Protein AF-A0A084JCE3-F1 (afdb_monomer_lite)

pLDDT: mean 88.83, std 13.0, range [46.03, 97.94]

Secondary structure (DSSP, 8-state):
--TT---EEES---HHHHHHHHHHT-EEEESSHHHHHHHHHTT--GGGEEE--SS--HHHHHHHTTTSEEEE-SHHHHHHHHHHHHHHS-TT-----EE---GGGSSSSSS------

Organism: NCBI:txid29354

InterPro domains:
  IPR029066 PLP-binding barrel [G3DSA:3.20.20.10] (7-86)
  IPR029066 PLP-binding barrel [SSF51419] (7-87)

Sequence (117 aa):
MLPGFQYLYKGEVNTEIMKYLIKKGWALEAEDCGSVHLASLAGMDRNDIYFQALYKEPAAIKAVIGTCRFVASSLKEIELINEAAAGNLAPGHLEVIGITVIAEAYDDGTMPGLIQS

Structure (mmCIF, N/CA/C/O backbone):
data_AF-A0A084JCE3-F1
#
_entry.id   AF-A0A084JCE3-F1
#
loop_
_atom_site.group_PDB
_atom_site.id
_atom_site.type_symbol
_atom_site.label_atom_id
_atom_site.label_alt_id
_atom_site.label_comp_id
_atom_site.label_asym_id
_atom_site.label_entity_id
_atom_site.label_seq_id
_atom_site.pdbx_PDB_ins_code
_atom_site.Cartn_x
_atom_site.Cartn_y
_atom_site.Cartn_z
_atom_site.occupancy
_atom_site.B_iso_or_equiv
_atom_site.auth_seq_id
_atom_site.auth_comp_id
_atom_site.auth_asym_id
_atom_site.auth_atom_id
_atom_site.pdbx_PDB_model_num
ATOM 1 N N . MET A 1 1 ? -8.465 -9.541 -20.634 1.00 68.38 1 MET A N 1
ATOM 2 C CA . MET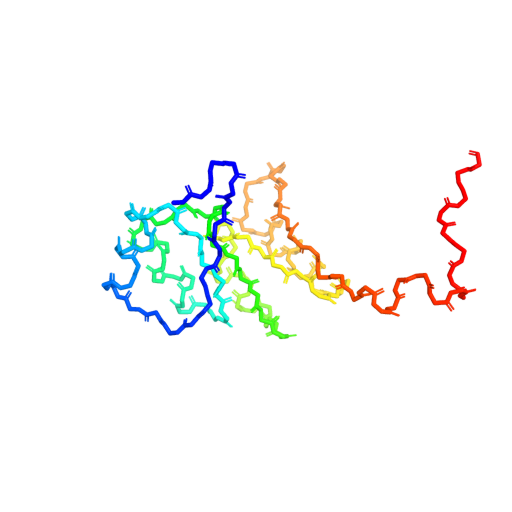 A 1 1 ? -7.771 -9.809 -19.359 1.00 68.38 1 MET A CA 1
ATOM 3 C C . MET A 1 1 ? -7.590 -11.301 -19.244 1.00 68.38 1 MET A C 1
ATOM 5 O O . MET A 1 1 ? -8.516 -12.021 -19.604 1.00 68.38 1 MET A O 1
ATOM 9 N N . LEU A 1 2 ? -6.411 -11.743 -18.819 1.00 75.00 2 LEU A N 1
ATOM 10 C CA . LEU A 1 2 ? -6.146 -13.154 -18.566 1.00 75.00 2 LEU A CA 1
ATOM 11 C C . LEU A 1 2 ? -6.867 -13.566 -17.269 1.00 75.00 2 LEU A C 1
ATOM 13 O O . LEU A 1 2 ? -6.672 -12.900 -16.250 1.00 75.00 2 LEU A O 1
ATOM 17 N N . PRO A 1 3 ? -7.724 -14.604 -17.281 1.00 77.06 3 PRO A N 1
ATOM 18 C CA . PRO A 1 3 ? -8.365 -15.090 -16.063 1.00 77.06 3 PRO A CA 1
ATOM 19 C C . PRO A 1 3 ? -7.325 -15.470 -15.003 1.00 77.06 3 PRO A C 1
ATOM 21 O O . PRO A 1 3 ? -6.340 -16.130 -15.320 1.00 77.06 3 PRO A O 1
ATOM 24 N N . GLY A 1 4 ? -7.548 -15.047 -13.757 1.00 82.44 4 GLY A N 1
ATOM 25 C CA . GLY A 1 4 ? -6.644 -15.322 -12.634 1.00 82.44 4 GLY A CA 1
ATOM 26 C C . GLY A 1 4 ? -5.471 -14.348 -12.475 1.00 82.44 4 GLY A C 1
ATOM 27 O O . GLY A 1 4 ? -4.702 -14.506 -11.534 1.00 82.44 4 GLY A O 1
ATOM 28 N N . PHE A 1 5 ? -5.340 -13.334 -13.338 1.00 85.88 5 PHE A N 1
ATOM 29 C CA . PHE A 1 5 ? -4.310 -12.300 -13.211 1.00 85.88 5 PHE A CA 1
ATOM 30 C C . PHE A 1 5 ? -4.904 -10.985 -12.702 1.00 85.88 5 PHE A C 1
ATOM 32 O O . PHE A 1 5 ? -5.902 -10.500 -13.239 1.00 85.88 5 PHE A O 1
ATOM 39 N N . GLN A 1 6 ? -4.244 -10.385 -11.712 1.00 87.75 6 GLN A N 1
ATOM 40 C CA . GLN A 1 6 ? -4.453 -8.992 -11.325 1.00 87.75 6 GLN A CA 1
ATOM 41 C C . GLN A 1 6 ? -3.424 -8.127 -12.058 1.00 87.75 6 GLN A C 1
ATOM 43 O O . GLN A 1 6 ? -2.243 -8.466 -12.110 1.00 87.75 6 GLN A O 1
ATOM 48 N N . TYR A 1 7 ? -3.879 -7.023 -12.644 1.00 94.25 7 TYR A N 1
ATOM 49 C CA . TYR A 1 7 ? -3.006 -6.056 -13.305 1.00 94.25 7 TYR A CA 1
ATOM 50 C C . TYR A 1 7 ? -2.763 -4.882 -12.366 1.00 94.25 7 TYR A C 1
ATOM 52 O O . TYR A 1 7 ? -3.716 -4.358 -11.794 1.00 94.25 7 TYR A O 1
ATOM 60 N N . LEU A 1 8 ? -1.504 -4.471 -12.245 1.00 95.12 8 LEU A N 1
ATOM 61 C CA . LEU A 1 8 ? -1.079 -3.325 -11.453 1.00 95.12 8 LEU A CA 1
ATOM 62 C C . LEU A 1 8 ? -0.673 -2.192 -12.403 1.00 95.12 8 LEU A C 1
ATOM 64 O O . LEU A 1 8 ? 0.198 -2.378 -13.253 1.00 95.12 8 LEU A O 1
ATOM 68 N N . TYR A 1 9 ? -1.342 -1.045 -12.308 1.00 97.00 9 TYR A N 1
ATOM 69 C CA . TYR A 1 9 ? -1.040 0.139 -13.107 1.00 97.00 9 TYR A CA 1
ATOM 70 C C . TYR A 1 9 ? -0.051 1.043 -12.377 1.00 97.00 9 TYR A C 1
ATOM 72 O O . TYR A 1 9 ? -0.286 1.400 -11.226 1.00 97.00 9 TYR A O 1
ATOM 80 N N . LYS A 1 10 ? 0.996 1.473 -13.083 1.00 95.69 10 LYS A N 1
ATOM 81 C CA . LYS A 1 10 ? 1.971 2.464 -12.625 1.00 95.69 10 LYS A CA 1
ATOM 82 C C . LYS A 1 10 ? 2.002 3.627 -13.611 1.00 95.69 10 LYS A C 1
ATOM 84 O O . LYS A 1 10 ? 2.222 3.417 -14.804 1.00 95.69 10 LYS A O 1
ATOM 89 N N . GLY A 1 11 ? 1.788 4.841 -13.121 1.00 92.88 11 GLY A N 1
ATOM 90 C CA . GLY A 1 11 ? 1.806 6.054 -13.933 1.00 92.88 11 GLY A CA 1
ATOM 91 C C . GLY A 1 11 ? 1.044 7.194 -13.272 1.00 92.88 11 GLY A C 1
ATOM 92 O O . GLY A 1 11 ? 0.518 7.042 -12.172 1.00 92.88 11 GLY A O 1
ATOM 93 N N . GLU A 1 12 ? 0.955 8.328 -13.964 1.00 92.56 12 GLU A N 1
ATOM 94 C CA . GLU A 1 12 ? 0.170 9.468 -13.491 1.00 92.56 12 GLU A CA 1
ATOM 95 C C . GLU A 1 12 ? -1.304 9.091 -13.316 1.00 92.56 12 GLU A C 1
ATOM 97 O O . GLU A 1 12 ? -1.864 8.290 -14.078 1.00 92.56 12 GLU A O 1
ATOM 102 N N . VAL A 1 13 ? -1.934 9.690 -12.304 1.00 94.06 13 VAL A N 1
ATOM 103 C CA . VAL A 1 13 ? -3.315 9.405 -11.929 1.00 94.06 13 VAL A CA 1
ATOM 104 C C . VAL A 1 13 ? -4.157 10.670 -11.865 1.00 94.06 13 VAL A C 1
ATOM 106 O O . VAL A 1 13 ? -3.746 11.715 -11.371 1.00 94.06 13 VAL A O 1
ATOM 109 N N . ASN A 1 14 ? -5.386 10.552 -12.351 1.00 96.00 14 ASN A N 1
ATOM 110 C CA . ASN A 1 14 ? -6.441 11.544 -12.204 1.00 96.00 14 ASN A CA 1
ATOM 111 C C . ASN A 1 14 ? -7.786 10.815 -12.036 1.00 96.00 14 ASN A C 1
ATOM 113 O O . ASN A 1 14 ? -7.858 9.582 -12.083 1.00 96.00 14 ASN A O 1
ATOM 117 N N . THR A 1 15 ? -8.871 11.561 -11.841 1.00 95.12 15 THR A N 1
ATOM 118 C CA . THR A 1 15 ? -10.203 10.981 -11.616 1.00 95.12 15 THR A CA 1
ATOM 119 C C . THR A 1 15 ? -10.684 10.085 -12.766 1.00 95.12 15 THR A C 1
ATOM 121 O O . THR A 1 15 ? -11.385 9.104 -12.521 1.00 95.12 15 THR A O 1
ATOM 124 N N . GLU A 1 16 ? -10.337 10.393 -14.017 1.00 96.44 16 GLU A N 1
ATOM 125 C CA . GLU A 1 16 ? -10.749 9.595 -15.179 1.00 96.44 16 GLU A CA 1
ATOM 126 C C . GLU A 1 16 ? -9.987 8.272 -15.246 1.00 96.44 16 GLU A C 1
ATOM 128 O O . GLU A 1 16 ? -10.598 7.218 -15.444 1.00 96.44 16 GLU A O 1
ATOM 133 N N . ILE A 1 17 ? -8.677 8.316 -14.991 1.00 97.06 17 ILE A N 1
ATOM 134 C CA . ILE A 1 17 ? -7.826 7.128 -14.895 1.00 97.06 17 ILE A CA 1
ATOM 135 C C . ILE A 1 17 ? -8.324 6.226 -13.763 1.00 97.06 17 ILE A C 1
ATOM 137 O O . ILE A 1 17 ? -8.543 5.042 -13.996 1.00 97.06 17 ILE A O 1
ATOM 141 N N . MET A 1 18 ? -8.619 6.769 -12.576 1.00 97.12 18 MET A N 1
ATOM 142 C CA . MET A 1 18 ? -9.152 5.975 -11.459 1.00 97.12 18 MET A CA 1
ATOM 143 C C . MET A 1 18 ? -10.453 5.256 -11.814 1.00 97.12 18 MET A C 1
ATOM 145 O O . MET A 1 18 ? -10.577 4.048 -11.609 1.00 97.12 18 MET A O 1
ATOM 149 N N . LYS A 1 19 ? -11.410 5.970 -12.419 1.00 96.50 19 LYS A N 1
ATOM 150 C CA . LYS A 1 19 ? -12.666 5.368 -12.893 1.00 96.50 19 LYS A CA 1
ATOM 151 C C . LYS A 1 19 ? -12.410 4.246 -13.897 1.00 96.50 19 LYS A C 1
ATOM 153 O O . LYS A 1 19 ? -13.102 3.228 -13.871 1.00 96.50 19 LYS A O 1
ATOM 158 N N . TYR A 1 20 ? -11.432 4.426 -14.784 1.00 96.56 20 TYR A N 1
ATOM 159 C CA . TYR A 1 20 ? -11.050 3.405 -15.750 1.00 96.56 20 TYR A CA 1
ATOM 160 C C . TYR A 1 20 ? -10.446 2.168 -15.072 1.00 96.56 20 TYR A C 1
ATOM 162 O O . TYR A 1 20 ? -10.893 1.059 -15.367 1.00 96.56 20 TYR A O 1
ATOM 170 N N . LEU A 1 21 ? -9.495 2.342 -14.148 1.00 97.06 21 LEU A N 1
ATOM 171 C CA . LEU A 1 21 ? -8.858 1.240 -13.417 1.00 97.06 21 LEU A CA 1
ATOM 172 C C . LEU A 1 21 ? -9.887 0.423 -12.629 1.00 97.06 21 LEU A C 1
ATOM 174 O O . LEU A 1 21 ? -9.955 -0.793 -12.802 1.00 97.06 21 LEU A O 1
ATOM 178 N N . ILE A 1 22 ? -10.772 1.089 -11.880 1.00 96.06 22 ILE A N 1
ATOM 179 C CA . ILE A 1 22 ? -11.853 0.438 -11.121 1.00 96.06 22 ILE A CA 1
ATOM 180 C C . ILE A 1 22 ? -12.780 -0.343 -12.059 1.00 96.06 22 ILE A C 1
ATOM 182 O O . ILE A 1 22 ? -13.063 -1.516 -11.827 1.00 96.06 22 ILE A O 1
ATOM 186 N N . LYS A 1 23 ? -13.206 0.262 -13.179 1.00 95.50 23 LYS A N 1
ATOM 187 C CA . LYS A 1 23 ? -14.047 -0.417 -14.182 1.00 95.50 23 LYS A CA 1
ATOM 188 C C . LYS A 1 23 ? -13.367 -1.655 -14.776 1.00 95.50 23 LYS A C 1
ATOM 190 O O . LYS A 1 23 ? -14.052 -2.585 -15.202 1.00 95.50 23 LYS A O 1
ATOM 195 N N . LYS A 1 24 ? -12.037 -1.650 -14.872 1.00 93.94 24 LYS A N 1
ATOM 196 C CA . LYS A 1 24 ? -11.246 -2.774 -15.380 1.00 93.94 24 LYS A CA 1
ATOM 197 C C . LYS A 1 24 ? -10.863 -3.784 -14.299 1.00 93.94 24 LYS A C 1
ATOM 199 O O . LYS A 1 24 ? -10.405 -4.856 -14.674 1.00 93.94 24 LYS A O 1
ATOM 204 N N . GLY A 1 25 ? -11.066 -3.483 -13.017 1.00 93.81 25 GLY A N 1
ATOM 205 C CA . GLY A 1 25 ? -10.565 -4.306 -11.914 1.00 93.81 25 GLY A CA 1
ATOM 206 C C . GLY A 1 25 ? -9.036 -4.340 -11.869 1.00 93.81 25 GLY A C 1
ATOM 207 O O . GLY A 1 25 ? -8.449 -5.393 -11.638 1.00 93.81 25 GLY A O 1
ATOM 208 N N . TRP A 1 26 ? -8.389 -3.223 -12.206 1.00 96.38 26 TRP A N 1
ATOM 209 C CA . TRP A 1 26 ? -6.936 -3.074 -12.129 1.00 96.38 26 TRP A CA 1
ATOM 210 C C . TRP A 1 26 ? -6.561 -2.380 -10.823 1.00 96.38 26 TRP A C 1
ATOM 212 O O . TRP A 1 26 ? -7.218 -1.420 -10.421 1.00 96.38 26 TRP A O 1
ATOM 222 N N . ALA A 1 27 ? -5.489 -2.860 -10.205 1.00 96.94 27 ALA A N 1
ATOM 223 C CA . ALA A 1 27 ? -4.872 -2.257 -9.038 1.00 96.94 27 ALA A CA 1
ATOM 224 C C . ALA A 1 27 ? -3.991 -1.062 -9.435 1.00 96.94 27 ALA A C 1
ATOM 226 O O . ALA A 1 27 ? -3.603 -0.908 -10.598 1.00 96.94 27 ALA A O 1
ATOM 227 N N . LEU A 1 28 ? -3.646 -0.234 -8.455 1.00 97.94 28 LEU A N 1
ATOM 228 C CA . LEU A 1 28 ? -2.768 0.923 -8.589 1.00 97.94 28 LEU A CA 1
ATOM 229 C C . LEU A 1 28 ? -1.467 0.713 -7.808 1.00 97.94 28 LEU A C 1
ATOM 231 O O . LEU A 1 28 ? -1.508 0.423 -6.617 1.00 97.94 28 LEU A O 1
ATOM 235 N N . GLU A 1 29 ? -0.327 0.944 -8.453 1.00 97.44 29 GLU A N 1
ATOM 236 C CA . GLU A 1 29 ? 0.948 1.231 -7.794 1.00 97.44 29 GLU A CA 1
ATOM 237 C C . GLU A 1 29 ? 1.033 2.745 -7.570 1.00 97.44 29 GLU A C 1
ATOM 239 O O . GLU A 1 29 ? 1.231 3.521 -8.505 1.00 97.44 29 GLU A O 1
ATOM 244 N N . ALA A 1 30 ? 0.812 3.174 -6.331 1.00 96.62 30 ALA A N 1
ATOM 245 C CA . ALA A 1 30 ? 0.876 4.569 -5.925 1.00 96.62 30 ALA A CA 1
ATOM 246 C C . ALA A 1 30 ? 2.280 4.903 -5.411 1.00 96.62 30 ALA A C 1
ATOM 248 O O . ALA A 1 30 ? 2.821 4.181 -4.575 1.00 96.62 30 ALA A O 1
ATOM 249 N N . GLU A 1 31 ? 2.839 6.027 -5.859 1.00 93.12 31 GLU A N 1
ATOM 250 C CA . GLU A 1 31 ? 4.171 6.496 -5.441 1.00 93.12 31 GLU A CA 1
ATOM 251 C C . GLU A 1 31 ? 4.108 7.607 -4.379 1.00 93.12 31 GLU A C 1
ATOM 253 O O . GLU A 1 31 ? 5.122 7.959 -3.780 1.00 93.12 31 GLU A O 1
ATOM 258 N N . ASP A 1 32 ? 2.914 8.135 -4.094 1.00 94.75 32 ASP A N 1
ATOM 259 C CA . ASP A 1 32 ? 2.695 9.184 -3.102 1.00 94.75 32 ASP A CA 1
ATOM 260 C C . ASP A 1 32 ? 1.327 9.078 -2.406 1.00 94.75 32 ASP A C 1
ATOM 262 O O . ASP A 1 32 ? 0.410 8.369 -2.837 1.00 94.75 32 ASP A O 1
ATOM 266 N N . CYS A 1 33 ? 1.172 9.828 -1.310 1.00 96.25 33 CYS A N 1
ATOM 267 C CA . CYS A 1 33 ? -0.090 9.889 -0.580 1.00 96.25 33 CYS A CA 1
ATOM 268 C C . CYS A 1 33 ? -1.229 10.456 -1.432 1.00 96.25 33 CYS A C 1
ATOM 270 O O . CYS A 1 33 ? -2.366 10.033 -1.250 1.00 96.25 33 CYS A O 1
ATOM 272 N N . GLY A 1 34 ? -0.965 11.407 -2.332 1.00 96.38 34 GLY A N 1
ATOM 273 C CA . GLY A 1 34 ? -2.006 12.035 -3.150 1.00 96.38 34 GLY A CA 1
ATOM 274 C C . GLY A 1 34 ? -2.726 11.016 -4.030 1.00 96.38 34 GLY A C 1
ATOM 275 O O . GLY A 1 34 ? -3.955 10.984 -4.072 1.00 96.38 34 GLY A O 1
ATOM 276 N N . SER A 1 35 ? -1.961 10.118 -4.637 1.00 97.00 35 SER A N 1
ATOM 277 C CA . SER A 1 35 ? -2.425 9.010 -5.464 1.00 97.00 35 SER A CA 1
ATOM 278 C C . SER A 1 35 ? -3.225 7.995 -4.649 1.00 97.00 35 SER A C 1
ATOM 280 O O . SER A 1 35 ? -4.302 7.581 -5.078 1.00 97.00 35 SER A O 1
ATOM 282 N N . VAL A 1 36 ? -2.760 7.656 -3.438 1.00 97.81 36 VAL A N 1
ATOM 283 C CA . VAL A 1 36 ? -3.501 6.783 -2.509 1.00 97.81 36 VAL A CA 1
ATOM 284 C C . VAL A 1 36 ? -4.847 7.400 -2.121 1.00 97.81 36 VAL A C 1
ATOM 286 O O . VAL A 1 36 ? -5.884 6.741 -2.209 1.00 97.81 36 VAL A O 1
ATOM 289 N N . HIS A 1 37 ? -4.856 8.677 -1.734 1.00 97.50 37 HIS A N 1
ATOM 290 C CA . HIS A 1 37 ? -6.082 9.380 -1.356 1.00 97.50 37 HIS A CA 1
ATOM 291 C C . HIS A 1 37 ? -7.046 9.486 -2.536 1.00 97.50 37 HIS A C 1
ATOM 293 O O . HIS A 1 37 ? -8.240 9.243 -2.372 1.00 97.50 37 HIS A O 1
ATOM 299 N N . LEU A 1 38 ? -6.544 9.810 -3.730 1.00 97.56 38 LEU A N 1
ATOM 300 C CA . LEU A 1 38 ? -7.360 9.900 -4.936 1.00 97.56 38 LEU A CA 1
ATOM 301 C C . LEU A 1 38 ? -8.023 8.555 -5.268 1.00 97.56 38 LEU A C 1
ATOM 303 O O . LEU A 1 38 ? -9.214 8.531 -5.580 1.00 97.56 38 LEU A O 1
ATOM 307 N N . ALA A 1 39 ? -7.282 7.449 -5.172 1.00 97.62 39 ALA A N 1
ATOM 308 C CA . ALA A 1 39 ? -7.809 6.107 -5.400 1.00 97.62 39 ALA A CA 1
ATOM 309 C C . ALA A 1 39 ? -8.861 5.712 -4.351 1.00 97.62 39 ALA A C 1
ATOM 311 O O . ALA A 1 39 ? -9.948 5.252 -4.709 1.00 97.62 39 ALA A O 1
ATOM 312 N N . SER A 1 40 ? -8.581 5.967 -3.069 1.00 97.06 40 SER A N 1
ATOM 313 C CA . SER A 1 40 ? -9.518 5.697 -1.974 1.00 97.06 40 SER A CA 1
ATOM 314 C C . SER A 1 40 ? -10.813 6.510 -2.119 1.00 97.06 40 SER A C 1
ATOM 316 O O . SER A 1 40 ? -11.904 5.946 -2.042 1.00 97.06 40 SER A O 1
ATOM 318 N N . LEU A 1 41 ? -10.721 7.809 -2.432 1.00 96.81 41 LEU A N 1
ATOM 319 C CA . LEU A 1 41 ? -11.885 8.671 -2.680 1.00 96.81 41 LEU A CA 1
ATOM 320 C C . LEU A 1 41 ? -12.681 8.259 -3.924 1.00 96.81 41 LEU A C 1
ATOM 322 O O . LEU A 1 41 ? -13.896 8.453 -3.969 1.00 96.81 41 LEU A O 1
ATOM 326 N N . ALA A 1 42 ? -12.019 7.687 -4.931 1.00 96.62 42 ALA A N 1
ATOM 327 C CA . ALA A 1 42 ? -12.681 7.125 -6.104 1.00 96.62 42 ALA A CA 1
ATOM 328 C C . ALA A 1 42 ? -13.399 5.791 -5.815 1.00 96.62 42 ALA A C 1
ATOM 330 O O . ALA A 1 42 ? -14.121 5.301 -6.684 1.00 96.62 42 ALA A O 1
ATOM 331 N N . GLY A 1 43 ? -13.233 5.224 -4.614 1.00 96.56 43 GLY A N 1
ATOM 332 C CA . GLY A 1 43 ? -13.857 3.972 -4.190 1.00 96.56 43 GLY A CA 1
ATOM 333 C C . GLY A 1 43 ? -13.092 2.717 -4.610 1.00 96.56 43 GLY A C 1
ATOM 334 O O . GLY A 1 43 ? -13.691 1.645 -4.664 1.00 96.56 43 GLY A O 1
ATOM 335 N N . MET A 1 44 ? -11.799 2.832 -4.932 1.00 97.44 44 MET A N 1
ATO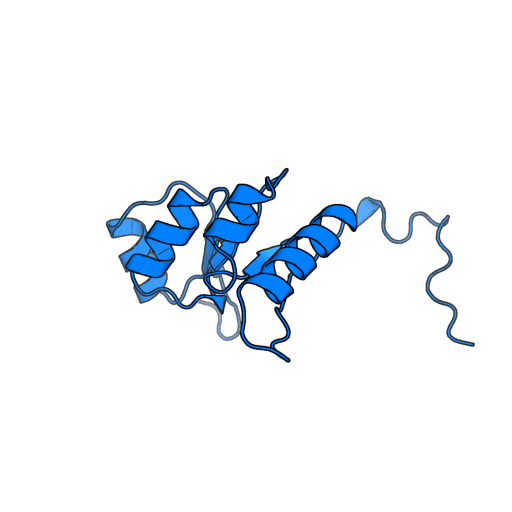M 336 C CA . MET A 1 44 ? -10.942 1.660 -5.126 1.00 97.44 44 MET A CA 1
ATOM 337 C C . MET A 1 44 ? -10.764 0.926 -3.789 1.00 97.44 44 MET A C 1
ATOM 339 O O . MET A 1 44 ? -10.593 1.564 -2.748 1.00 97.44 44 MET A O 1
ATOM 343 N N . ASP A 1 45 ? -10.814 -0.408 -3.808 1.00 95.81 45 ASP A N 1
ATOM 344 C CA . ASP A 1 45 ? -10.588 -1.211 -2.606 1.00 95.81 45 ASP A CA 1
ATOM 345 C C . ASP A 1 45 ? -9.155 -0.995 -2.100 1.00 95.81 45 ASP A C 1
ATOM 347 O O . ASP A 1 45 ? -8.204 -0.987 -2.883 1.00 95.81 45 ASP A O 1
ATOM 351 N N . ARG A 1 46 ? -8.976 -0.851 -0.782 1.00 95.44 46 ARG A N 1
ATOM 352 C CA . ARG A 1 46 ? -7.647 -0.673 -0.166 1.00 95.44 46 ARG A CA 1
ATOM 353 C C . ARG A 1 46 ? -6.657 -1.782 -0.535 1.00 95.44 46 ARG A C 1
ATOM 355 O O . ARG A 1 46 ? -5.451 -1.558 -0.505 1.00 95.44 46 ARG A O 1
ATOM 362 N N . ASN A 1 47 ? -7.148 -2.980 -0.854 1.00 94.50 47 ASN A N 1
ATOM 363 C CA . ASN A 1 47 ? -6.335 -4.121 -1.262 1.00 94.50 47 ASN A CA 1
ATOM 364 C C . ASN A 1 47 ? -5.834 -4.031 -2.707 1.00 94.50 47 ASN A C 1
ATOM 366 O O . ASN A 1 47 ? -4.906 -4.760 -3.057 1.00 94.50 47 ASN A O 1
ATOM 370 N N . ASP A 1 48 ? -6.420 -3.140 -3.503 1.00 96.19 48 ASP A N 1
ATOM 371 C CA . ASP A 1 48 ? -6.040 -2.844 -4.882 1.00 96.19 48 ASP A CA 1
ATOM 372 C C . ASP A 1 48 ? -5.173 -1.574 -4.980 1.00 96.19 48 ASP A C 1
ATOM 374 O O . ASP A 1 48 ? -4.831 -1.144 -6.078 1.00 96.19 48 ASP A O 1
ATOM 378 N N . ILE A 1 49 ? -4.784 -0.971 -3.851 1.00 97.56 49 ILE A N 1
ATOM 379 C CA . ILE A 1 49 ? -3.897 0.198 -3.797 1.00 97.56 49 ILE A CA 1
ATOM 380 C C . ILE A 1 49 ? -2.582 -0.222 -3.144 1.00 97.56 49 ILE A C 1
ATOM 382 O O . ILE A 1 49 ? -2.543 -0.505 -1.949 1.00 97.56 49 ILE A O 1
ATOM 386 N N . TYR A 1 50 ? -1.497 -0.231 -3.908 1.00 97.31 50 TYR A N 1
ATOM 387 C CA . TYR A 1 50 ? -0.157 -0.595 -3.459 1.00 97.31 50 TYR A CA 1
ATOM 388 C C . TYR A 1 50 ? 0.684 0.669 -3.322 1.00 97.31 50 TYR A C 1
ATOM 390 O O . TYR A 1 50 ? 1.089 1.254 -4.321 1.00 97.31 50 TYR A O 1
ATOM 398 N N . PHE A 1 51 ? 0.951 1.109 -2.093 1.00 96.94 51 PHE A N 1
ATOM 399 C CA . PHE A 1 51 ? 1.832 2.245 -1.854 1.00 96.94 51 PHE A CA 1
ATOM 400 C C . PHE A 1 51 ? 3.289 1.780 -1.887 1.00 96.94 51 PHE A C 1
ATOM 402 O O . PHE A 1 51 ? 3.805 1.200 -0.925 1.00 96.94 51 PHE A O 1
ATOM 409 N N . GLN A 1 52 ? 3.949 2.055 -3.008 1.00 92.38 52 GLN A N 1
ATOM 410 C CA . GLN A 1 52 ? 5.332 1.707 -3.286 1.00 92.38 52 GLN A CA 1
ATOM 411 C C . GLN A 1 52 ? 6.114 2.979 -3.619 1.00 92.38 52 GLN A C 1
ATOM 413 O O . GLN A 1 52 ? 6.109 3.474 -4.738 1.00 92.38 52 GLN A O 1
ATOM 418 N N . ALA A 1 53 ? 6.818 3.498 -2.619 1.00 87.56 53 ALA A N 1
ATOM 419 C CA . ALA A 1 53 ? 7.757 4.604 -2.766 1.00 87.56 53 ALA A CA 1
ATOM 420 C C . ALA A 1 53 ? 9.126 4.190 -2.225 1.00 87.56 53 ALA A C 1
ATOM 422 O O . ALA A 1 53 ? 9.188 3.423 -1.259 1.00 87.56 53 ALA A O 1
ATOM 423 N N . LEU A 1 54 ? 10.194 4.723 -2.830 1.00 78.50 54 LEU A N 1
ATOM 424 C CA . LEU A 1 54 ? 11.594 4.482 -2.445 1.00 78.50 54 LEU A CA 1
ATOM 425 C C . LEU A 1 54 ? 11.869 4.812 -0.975 1.00 78.50 54 LEU A C 1
ATOM 427 O O . LEU A 1 54 ? 12.672 4.150 -0.325 1.00 78.50 54 LEU A O 1
ATOM 431 N N . TYR A 1 55 ? 11.207 5.847 -0.465 1.00 82.38 55 TYR A N 1
ATOM 432 C CA . TYR A 1 55 ? 11.296 6.259 0.922 1.00 82.38 55 TYR A CA 1
ATOM 433 C C . TYR A 1 55 ? 9.947 6.824 1.360 1.00 82.38 55 TYR A C 1
ATOM 435 O O . TYR A 1 55 ? 9.408 7.735 0.727 1.00 82.38 55 TYR A O 1
ATOM 443 N N . LYS A 1 56 ? 9.385 6.254 2.427 1.00 90.62 56 LYS A N 1
ATOM 444 C CA . LYS A 1 56 ? 8.105 6.671 2.998 1.00 90.62 56 LYS A CA 1
ATOM 445 C C . LYS A 1 56 ? 8.367 7.340 4.335 1.00 90.62 56 LYS A C 1
ATOM 447 O O . LYS A 1 56 ? 8.776 6.694 5.296 1.00 90.62 56 LYS A O 1
ATOM 452 N N . GLU A 1 57 ? 8.116 8.642 4.391 1.00 92.31 57 GLU A N 1
ATOM 453 C CA . GLU A 1 57 ? 8.200 9.388 5.643 1.00 92.31 57 GLU A CA 1
ATOM 454 C C . GLU A 1 57 ? 7.177 8.850 6.660 1.00 92.31 57 GLU A C 1
ATOM 456 O O . GLU A 1 57 ? 6.052 8.513 6.271 1.00 92.31 57 GLU A O 1
ATOM 461 N N . PRO A 1 58 ? 7.479 8.850 7.971 1.00 94.56 58 PRO A N 1
ATOM 462 C CA . PRO A 1 58 ? 6.531 8.409 8.999 1.00 94.56 58 PRO A CA 1
ATOM 463 C C . PRO A 1 58 ? 5.168 9.116 8.914 1.00 94.56 58 PRO A C 1
ATOM 465 O O . PRO A 1 58 ? 4.118 8.502 9.105 1.00 94.56 58 PRO A O 1
ATOM 468 N N . ALA A 1 59 ? 5.170 10.409 8.570 1.00 94.25 59 ALA A N 1
ATOM 469 C CA . ALA A 1 59 ? 3.949 11.185 8.373 1.00 94.25 59 ALA A CA 1
ATOM 470 C C . ALA A 1 59 ? 3.123 10.694 7.171 1.00 94.25 59 ALA A C 1
ATOM 472 O O . ALA A 1 59 ? 1.896 10.661 7.251 1.00 94.25 59 ALA A O 1
ATOM 473 N N . ALA A 1 60 ? 3.783 10.278 6.085 1.00 95.12 60 ALA A N 1
ATOM 474 C CA . ALA A 1 60 ? 3.126 9.721 4.908 1.00 95.12 60 ALA A CA 1
ATOM 475 C C . ALA A 1 60 ? 2.472 8.374 5.234 1.00 95.12 60 ALA A C 1
ATOM 477 O O . ALA A 1 60 ? 1.300 8.182 4.926 1.00 95.12 60 ALA A O 1
ATOM 478 N N . ILE A 1 61 ? 3.187 7.490 5.940 1.00 95.75 61 ILE A N 1
ATOM 479 C CA . ILE A 1 61 ? 2.659 6.195 6.400 1.00 95.75 61 ILE A CA 1
ATOM 480 C C . ILE A 1 61 ? 1.415 6.405 7.265 1.00 95.75 61 ILE A C 1
ATOM 482 O O . ILE A 1 61 ? 0.365 5.824 6.999 1.00 95.75 61 ILE A O 1
ATOM 486 N N . LYS A 1 62 ? 1.498 7.290 8.265 1.00 95.25 62 LYS A N 1
ATOM 487 C CA . LYS A 1 62 ? 0.365 7.586 9.148 1.00 95.25 62 LYS A CA 1
ATOM 488 C C . LYS A 1 62 ? -0.834 8.170 8.395 1.00 95.25 62 LYS A C 1
ATOM 490 O O . LYS A 1 62 ? -1.966 7.879 8.763 1.00 95.25 62 LYS A O 1
ATOM 495 N N . ALA A 1 63 ? -0.605 8.976 7.360 1.00 95.50 63 ALA A N 1
ATOM 496 C CA . ALA A 1 63 ? -1.679 9.607 6.598 1.00 95.50 63 ALA A CA 1
ATOM 497 C C . ALA A 1 63 ? -2.534 8.609 5.798 1.00 95.50 63 ALA A C 1
ATOM 499 O O . ALA A 1 63 ? -3.689 8.910 5.514 1.00 95.50 63 ALA A O 1
ATOM 500 N N . VAL A 1 64 ? -1.987 7.445 5.432 1.00 96.44 64 VAL A N 1
ATOM 501 C CA . VAL A 1 64 ? -2.667 6.460 4.566 1.00 96.44 64 VAL A CA 1
ATOM 502 C C . VAL A 1 64 ? -2.781 5.062 5.186 1.00 96.44 64 VAL A C 1
ATOM 504 O O . VAL A 1 64 ? -3.142 4.093 4.518 1.00 96.44 64 VAL A O 1
ATOM 507 N N .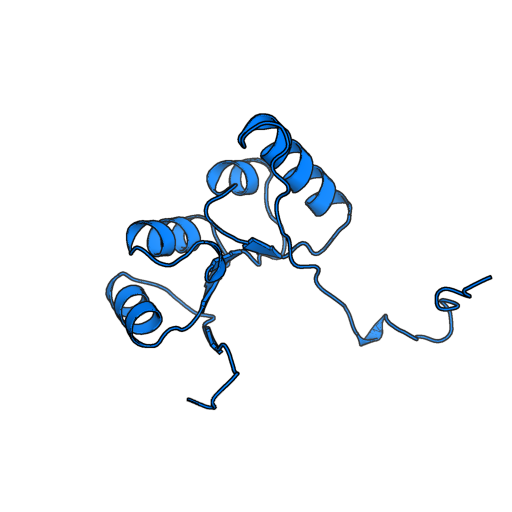 ILE A 1 65 ? -2.489 4.928 6.481 1.00 95.81 65 ILE A N 1
ATOM 508 C CA . ILE A 1 65 ? -2.619 3.652 7.186 1.00 95.81 65 ILE A CA 1
ATOM 509 C C . ILE A 1 65 ? -4.070 3.151 7.134 1.00 95.81 65 ILE A C 1
ATOM 511 O O . ILE A 1 65 ? -5.014 3.893 7.401 1.00 95.81 65 ILE A O 1
ATOM 515 N N . GLY A 1 66 ? -4.258 1.887 6.748 1.00 94.31 66 GLY A N 1
ATOM 516 C CA . GLY A 1 66 ? -5.581 1.282 6.582 1.00 94.31 66 GLY A CA 1
ATOM 517 C C . GLY A 1 66 ? -6.327 1.658 5.294 1.00 94.31 66 GLY A C 1
ATOM 518 O O . GLY A 1 66 ? -7.404 1.107 5.066 1.00 94.31 66 GLY A O 1
ATOM 519 N N . THR A 1 67 ? -5.783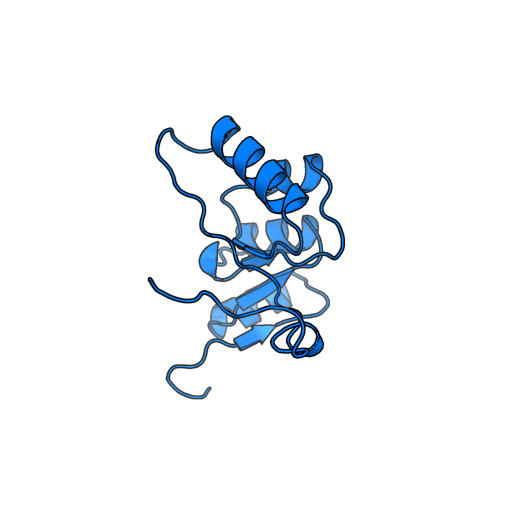 2.533 4.437 1.00 96.38 67 THR A N 1
ATOM 520 C CA . THR A 1 67 ? -6.405 2.910 3.149 1.00 96.38 67 THR A CA 1
ATOM 521 C C . THR A 1 67 ? -5.718 2.292 1.930 1.00 96.38 67 THR A C 1
ATOM 523 O O . THR A 1 67 ? -6.285 2.307 0.841 1.00 96.38 67 THR A O 1
ATOM 526 N N . CYS A 1 68 ? -4.543 1.688 2.110 1.00 96.94 68 CYS A N 1
ATOM 527 C CA . CYS A 1 68 ? -3.792 0.980 1.074 1.00 96.94 68 CYS A CA 1
ATOM 528 C C . CYS A 1 68 ? -3.028 -0.220 1.653 1.00 96.94 68 CYS A C 1
ATOM 530 O O . CYS A 1 68 ? -2.971 -0.404 2.869 1.00 96.94 68 CYS A O 1
ATOM 532 N N . ARG A 1 69 ? -2.385 -1.005 0.786 1.00 96.19 69 ARG A N 1
ATOM 533 C CA . ARG A 1 69 ? -1.317 -1.948 1.137 1.00 96.19 69 ARG A CA 1
ATOM 534 C C . ARG A 1 69 ? 0.035 -1.274 0.976 1.00 96.19 69 ARG A C 1
ATOM 536 O O . ARG A 1 69 ? 0.364 -0.780 -0.099 1.00 96.19 69 ARG A O 1
ATOM 543 N N . PHE A 1 70 ? 0.847 -1.290 2.022 1.00 97.06 70 PHE A N 1
ATOM 544 C CA . PHE A 1 70 ? 2.231 -0.839 1.917 1.00 97.06 70 PHE A CA 1
ATOM 545 C C . PHE A 1 70 ? 3.097 -1.912 1.267 1.00 97.06 70 PHE A C 1
ATOM 547 O O . PHE A 1 70 ? 2.958 -3.091 1.587 1.00 97.06 70 PHE A O 1
ATOM 554 N N . VAL A 1 71 ? 4.026 -1.497 0.409 1.00 96.00 71 VAL A N 1
ATOM 555 C CA . VAL A 1 71 ? 5.149 -2.330 -0.033 1.00 96.00 71 VAL A CA 1
ATOM 556 C C . VAL A 1 71 ? 6.412 -1.791 0.632 1.00 96.00 71 VAL A C 1
ATOM 558 O O . VAL A 1 71 ? 6.878 -0.700 0.288 1.00 96.00 71 VAL A O 1
ATOM 561 N N . ALA A 1 72 ? 6.916 -2.523 1.624 1.00 94.44 72 ALA A N 1
ATOM 562 C CA . ALA A 1 72 ? 8.082 -2.140 2.409 1.00 94.44 72 ALA A CA 1
ATOM 563 C C . ALA A 1 72 ? 9.374 -2.653 1.764 1.00 94.44 72 ALA A C 1
ATOM 565 O O . ALA A 1 72 ? 9.450 -3.806 1.337 1.00 94.44 72 ALA A O 1
ATOM 566 N N . SER A 1 73 ? 10.411 -1.818 1.739 1.00 90.94 73 SER A N 1
ATOM 567 C CA . SER A 1 73 ? 11.729 -2.171 1.196 1.00 90.94 73 SER A CA 1
ATOM 568 C C . SER A 1 73 ? 12.822 -2.284 2.259 1.00 90.94 73 SER A C 1
ATOM 570 O O . SER A 1 73 ? 13.981 -2.514 1.923 1.00 90.94 73 SER A O 1
ATOM 572 N N . SER A 1 74 ? 12.495 -2.114 3.544 1.00 90.38 74 SER A N 1
ATOM 573 C CA . SER A 1 74 ? 13.456 -2.261 4.643 1.00 90.38 74 SER A CA 1
ATOM 574 C C . SER A 1 74 ? 12.789 -2.666 5.957 1.00 90.38 74 SER A C 1
ATOM 576 O O . SER A 1 74 ? 11.616 -2.372 6.182 1.00 90.38 74 SER A O 1
ATOM 578 N N . LEU A 1 75 ? 13.562 -3.265 6.871 1.00 92.50 75 LEU A N 1
ATOM 579 C CA . LEU A 1 75 ? 13.096 -3.548 8.233 1.00 92.50 75 LEU A CA 1
ATOM 580 C C . LEU A 1 75 ? 12.640 -2.272 8.951 1.00 92.50 75 LEU A C 1
ATOM 582 O O . LEU A 1 75 ? 11.622 -2.283 9.637 1.00 92.50 75 LEU A O 1
ATOM 586 N N . LYS A 1 76 ? 13.353 -1.155 8.746 1.00 93.69 76 LYS A N 1
ATOM 587 C CA . LYS A 1 76 ? 12.998 0.109 9.393 1.00 93.69 76 LYS A CA 1
ATOM 588 C C . LYS A 1 76 ? 11.622 0.606 8.966 1.00 93.69 76 LYS A C 1
ATOM 590 O O . LYS A 1 76 ? 10.868 1.134 9.774 1.00 93.69 76 LYS A O 1
ATOM 595 N N . GLU A 1 77 ? 11.288 0.421 7.698 1.00 94.25 77 GLU A N 1
ATOM 596 C CA . GLU A 1 77 ? 9.975 0.769 7.177 1.00 94.25 77 GLU A CA 1
ATOM 597 C C . GLU A 1 77 ? 8.872 -0.145 7.724 1.00 94.25 77 GLU A C 1
ATOM 599 O O . GLU A 1 77 ? 7.795 0.343 8.059 1.00 94.25 77 GLU A O 1
ATOM 604 N N . ILE A 1 78 ? 9.152 -1.443 7.902 1.00 95.50 78 ILE A N 1
ATOM 605 C CA . ILE A 1 78 ? 8.227 -2.381 8.561 1.00 95.50 78 ILE A CA 1
ATOM 606 C C . ILE A 1 78 ? 7.923 -1.919 9.993 1.00 95.50 78 ILE A C 1
ATOM 608 O O . ILE A 1 78 ? 6.758 -1.895 10.388 1.00 95.50 78 ILE A O 1
ATOM 612 N N . GLU A 1 79 ? 8.940 -1.505 10.757 1.00 95.50 79 GLU A N 1
ATOM 613 C CA . GLU A 1 79 ? 8.753 -0.956 12.109 1.00 95.50 79 GLU A CA 1
ATOM 614 C C . GLU A 1 79 ? 7.851 0.283 12.101 1.00 95.50 79 GLU A C 1
ATOM 616 O O . GLU A 1 79 ? 6.907 0.358 12.884 1.00 95.50 79 GLU A O 1
ATOM 621 N N . LEU A 1 80 ? 8.092 1.225 11.182 1.00 95.81 80 LEU A N 1
ATOM 622 C CA . LEU A 1 80 ? 7.289 2.445 11.059 1.00 95.81 80 LEU A CA 1
ATOM 623 C C . LEU A 1 80 ? 5.827 2.147 10.700 1.00 95.81 80 LEU A C 1
ATOM 625 O O . LEU A 1 80 ? 4.916 2.763 11.255 1.00 95.81 80 LEU A O 1
ATOM 629 N N . ILE A 1 81 ? 5.585 1.192 9.796 1.00 95.75 81 ILE A N 1
ATOM 630 C CA . ILE A 1 81 ? 4.227 0.749 9.453 1.00 95.75 81 ILE A CA 1
ATOM 631 C C . ILE A 1 81 ? 3.562 0.092 10.665 1.00 95.75 81 ILE A C 1
ATOM 633 O O . ILE A 1 81 ? 2.400 0.380 10.946 1.00 95.75 81 ILE A O 1
ATOM 637 N N . ASN A 1 82 ? 4.287 -0.740 11.415 1.00 95.38 82 ASN A N 1
ATOM 638 C CA . ASN A 1 82 ? 3.767 -1.389 12.616 1.00 95.38 82 ASN A CA 1
ATOM 639 C C . ASN A 1 82 ? 3.402 -0.374 13.714 1.00 95.38 82 ASN A C 1
ATOM 641 O O . ASN A 1 82 ? 2.320 -0.459 14.294 1.00 95.38 82 ASN A O 1
ATOM 645 N N . GLU A 1 83 ? 4.258 0.617 13.971 1.00 95.00 83 GLU A N 1
ATOM 646 C CA . GLU A 1 83 ? 3.972 1.709 14.911 1.00 95.00 83 GLU A CA 1
ATOM 647 C C . GLU A 1 83 ? 2.733 2.512 14.482 1.00 95.00 83 GLU A C 1
ATOM 649 O O . GLU A 1 83 ? 1.850 2.798 15.298 1.00 95.00 83 GLU A O 1
ATOM 654 N N . ALA A 1 84 ? 2.625 2.835 13.189 1.00 95.25 84 ALA A N 1
ATOM 655 C CA . ALA A 1 84 ? 1.458 3.519 12.647 1.00 95.25 84 ALA A CA 1
ATOM 656 C C . ALA A 1 84 ? 0.185 2.663 12.766 1.00 95.25 84 ALA A C 1
ATOM 658 O O . ALA A 1 84 ? -0.856 3.182 13.170 1.00 95.25 84 ALA A O 1
ATOM 659 N N . ALA A 1 85 ? 0.255 1.365 12.472 1.00 94.75 85 ALA A N 1
ATOM 660 C CA . ALA A 1 85 ? -0.871 0.447 12.608 1.00 94.75 85 ALA A CA 1
ATOM 661 C C . ALA A 1 85 ? -1.346 0.362 14.066 1.00 94.75 85 ALA A C 1
ATOM 663 O O . ALA A 1 85 ? -2.529 0.561 14.335 1.00 94.75 85 ALA A O 1
ATOM 664 N N . ALA A 1 86 ? -0.425 0.165 15.014 1.00 92.81 86 ALA A N 1
ATOM 665 C CA . ALA A 1 86 ? -0.738 0.061 16.438 1.00 92.81 86 ALA A CA 1
ATOM 666 C C . ALA A 1 86 ? -1.398 1.330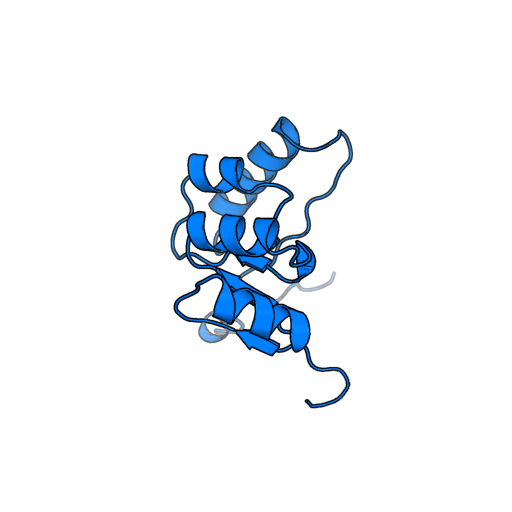 17.008 1.00 92.81 86 ALA A C 1
ATOM 668 O O . ALA A 1 86 ? -2.234 1.241 17.905 1.00 92.81 86 ALA A O 1
ATOM 669 N N . GLY A 1 87 ? -1.029 2.510 16.496 1.00 92.19 87 GLY A N 1
ATOM 670 C CA . GLY A 1 87 ? -1.567 3.789 16.963 1.00 92.19 87 GLY A CA 1
ATOM 671 C C . GLY A 1 87 ? -2.866 4.250 16.292 1.00 92.19 87 GLY A C 1
ATOM 672 O O . GLY A 1 87 ? -3.507 5.156 16.820 1.00 92.19 87 GLY A O 1
ATOM 673 N N . ASN A 1 88 ? -3.239 3.693 15.132 1.00 92.50 88 ASN A N 1
ATOM 674 C CA . ASN A 1 88 ? -4.341 4.226 14.312 1.00 92.50 88 ASN A CA 1
ATOM 675 C C . ASN A 1 88 ? -5.382 3.176 13.889 1.00 92.50 88 ASN A C 1
ATOM 677 O O . ASN A 1 88 ? -6.470 3.556 13.459 1.00 92.50 88 ASN A O 1
ATOM 681 N N . LEU A 1 89 ? -5.080 1.880 13.996 1.00 92.06 89 LEU A N 1
ATOM 682 C CA . LEU A 1 89 ? -6.005 0.798 13.657 1.00 92.06 89 LEU A CA 1
ATOM 683 C C . LEU A 1 89 ? -6.578 0.151 14.924 1.00 92.06 89 LEU A C 1
ATOM 685 O O . LEU A 1 89 ? -6.094 0.363 16.035 1.00 92.06 89 LEU A O 1
ATOM 689 N N . ALA A 1 90 ? -7.656 -0.619 14.762 1.00 91.56 90 ALA A N 1
ATOM 690 C CA . ALA A 1 90 ? -8.318 -1.270 15.887 1.00 91.56 90 ALA A CA 1
ATOM 691 C C . ALA A 1 90 ? -7.357 -2.230 16.621 1.00 91.56 90 ALA A C 1
ATOM 693 O O . ALA A 1 90 ? -6.588 -2.937 15.964 1.00 91.56 90 ALA A O 1
ATOM 694 N N . PRO A 1 91 ? -7.414 -2.319 17.964 1.00 90.25 91 PRO A N 1
ATOM 695 C CA . PRO A 1 91 ? -6.614 -3.285 18.710 1.00 90.25 91 PRO A CA 1
ATOM 696 C C . PRO A 1 91 ? -6.800 -4.713 18.180 1.00 90.25 91 PRO A C 1
ATOM 698 O O . PRO A 1 91 ? -7.927 -5.171 17.996 1.00 90.25 91 PRO A O 1
ATOM 701 N N . GLY A 1 92 ? -5.691 -5.416 17.939 1.00 87.56 92 GLY A N 1
ATOM 702 C CA . GLY A 1 92 ? -5.691 -6.771 17.376 1.00 87.56 92 GLY A CA 1
ATOM 703 C C . GLY A 1 92 ? -5.787 -6.838 15.847 1.00 87.56 92 GLY A C 1
ATOM 704 O O . GLY A 1 92 ? -5.703 -7.931 15.290 1.00 87.56 92 GLY A O 1
ATOM 705 N N . HIS A 1 93 ? -5.924 -5.702 15.157 1.00 90.00 93 HIS A N 1
ATOM 706 C CA . HIS A 1 93 ? -5.824 -5.653 13.701 1.00 90.00 93 HIS A CA 1
ATOM 707 C C . HIS A 1 93 ? -4.394 -5.963 13.247 1.00 90.00 93 HIS A C 1
ATOM 709 O O . HIS A 1 93 ? -3.434 -5.382 13.752 1.00 90.00 93 HIS A O 1
ATOM 715 N N . LEU A 1 94 ? -4.265 -6.852 12.262 1.00 88.56 94 LEU A N 1
ATOM 716 C CA . LEU A 1 94 ? -2.998 -7.161 11.608 1.00 88.56 94 LEU A CA 1
ATOM 717 C C . LEU A 1 94 ? -2.997 -6.541 10.215 1.00 88.56 94 LEU A C 1
ATOM 719 O O . LEU A 1 94 ? -3.790 -6.919 9.351 1.00 88.56 94 LEU A O 1
ATOM 723 N N . GLU A 1 95 ? -2.101 -5.581 10.004 1.00 90.06 95 GLU A N 1
ATOM 724 C CA . GLU A 1 95 ? -1.950 -4.933 8.708 1.00 90.06 95 GLU A CA 1
ATOM 725 C C . GLU A 1 95 ? -1.127 -5.818 7.765 1.00 90.06 95 GLU A C 1
ATOM 727 O O . GLU A 1 95 ? -0.016 -6.236 8.090 1.00 90.06 95 GLU A O 1
ATOM 732 N N . VAL A 1 96 ? -1.681 -6.115 6.588 1.00 90.62 96 VAL A N 1
ATOM 733 C CA . VAL A 1 96 ? -0.993 -6.897 5.555 1.00 90.62 96 VAL A CA 1
ATOM 734 C C . VAL A 1 96 ? -0.109 -5.969 4.730 1.00 90.62 96 VAL A C 1
ATOM 736 O O . VAL A 1 96 ? -0.590 -4.984 4.168 1.00 90.62 96 VAL A O 1
ATOM 739 N N . ILE A 1 97 ? 1.170 -6.321 4.613 1.00 94.31 97 ILE A N 1
ATOM 740 C CA . ILE A 1 97 ? 2.160 -5.584 3.824 1.00 94.31 97 ILE A CA 1
ATOM 741 C C . ILE A 1 97 ? 2.784 -6.481 2.752 1.00 94.31 97 ILE A C 1
ATOM 743 O O . ILE A 1 97 ? 2.895 -7.695 2.923 1.00 94.31 97 ILE A O 1
ATOM 747 N N . GLY A 1 98 ? 3.206 -5.873 1.647 1.00 93.44 98 GLY A N 1
ATOM 748 C CA . GLY A 1 98 ? 4.149 -6.463 0.704 1.00 93.44 98 GLY A CA 1
ATOM 749 C C . GLY A 1 98 ? 5.590 -6.188 1.133 1.00 93.44 98 GLY A C 1
ATOM 750 O O . GLY A 1 98 ? 5.866 -5.196 1.808 1.00 93.44 98 GLY A O 1
ATOM 751 N N . ILE A 1 99 ? 6.512 -7.053 0.715 1.00 92.00 99 ILE A N 1
ATOM 752 C CA . ILE A 1 99 ? 7.953 -6.889 0.931 1.00 92.00 99 ILE A CA 1
ATOM 753 C C . ILE A 1 99 ? 8.631 -6.881 -0.436 1.00 92.00 99 ILE A C 1
ATOM 755 O O . ILE A 1 99 ? 8.420 -7.793 -1.237 1.00 92.00 99 ILE A O 1
ATOM 759 N N . THR A 1 100 ? 9.440 -5.860 -0.704 1.00 89.56 100 THR A N 1
ATOM 760 C CA . THR A 1 100 ? 10.267 -5.810 -1.912 1.00 89.56 100 THR A CA 1
ATOM 761 C C . THR A 1 100 ? 11.392 -6.835 -1.807 1.00 89.56 100 THR A C 1
ATOM 763 O O . THR A 1 100 ? 12.127 -6.858 -0.821 1.00 89.56 100 THR A O 1
ATOM 766 N N . VAL A 1 101 ? 11.554 -7.656 -2.844 1.00 84.56 101 VAL A N 1
ATOM 767 C CA . VAL A 1 101 ? 12.633 -8.646 -2.946 1.00 84.56 101 VAL A CA 1
ATOM 768 C C . VAL A 1 101 ? 13.602 -8.209 -4.039 1.00 84.56 101 VAL A C 1
ATOM 770 O O . VAL A 1 101 ? 13.183 -7.930 -5.160 1.00 84.56 101 VAL A O 1
ATOM 773 N N . ILE A 1 102 ? 14.894 -8.168 -3.714 1.00 81.88 102 ILE A N 1
ATOM 774 C CA . ILE A 1 102 ? 15.976 -8.008 -4.692 1.00 81.88 102 ILE A CA 1
ATOM 775 C C . ILE A 1 102 ? 16.433 -9.419 -5.054 1.00 81.88 102 ILE A C 1
ATOM 777 O O . ILE A 1 102 ? 17.159 -10.051 -4.287 1.00 81.88 102 ILE A O 1
ATOM 781 N N . ALA A 1 103 ? 15.943 -9.938 -6.178 1.00 76.56 103 ALA A N 1
ATOM 782 C CA . ALA A 1 103 ? 16.183 -11.324 -6.574 1.00 76.56 103 ALA A CA 1
ATOM 783 C C . ALA A 1 103 ? 17.671 -11.599 -6.831 1.00 76.56 103 ALA A C 1
ATOM 785 O O . ALA A 1 103 ? 18.145 -12.690 -6.558 1.00 76.56 103 ALA A O 1
ATOM 786 N N . GLU A 1 104 ? 18.423 -10.601 -7.289 1.00 72.94 104 GLU A N 1
ATOM 787 C CA . GLU A 1 104 ? 19.860 -10.696 -7.561 1.00 72.94 104 GLU A CA 1
ATOM 788 C C . GLU A 1 104 ? 20.705 -10.793 -6.285 1.00 72.94 104 GLU A C 1
ATOM 790 O O . GLU A 1 104 ? 21.839 -11.258 -6.329 1.00 72.94 104 GLU A O 1
ATOM 795 N N . ALA A 1 105 ? 20.157 -10.340 -5.156 1.00 66.69 105 ALA A N 1
ATOM 796 C CA . ALA A 1 105 ? 20.751 -10.507 -3.835 1.00 66.69 105 ALA A CA 1
ATOM 797 C C . ALA A 1 105 ? 20.239 -11.778 -3.139 1.00 66.69 105 ALA A C 1
ATOM 799 O O . ALA A 1 105 ? 20.658 -12.075 -2.028 1.00 66.69 105 ALA A O 1
ATOM 800 N N . TYR A 1 106 ? 19.314 -12.513 -3.758 1.00 58.16 106 TYR A N 1
ATOM 801 C CA . TYR A 1 106 ? 18.816 -13.788 -3.266 1.00 58.16 106 TYR A CA 1
ATOM 802 C C . TYR A 1 106 ? 19.635 -14.907 -3.919 1.00 58.16 106 TYR A C 1
ATOM 804 O O . TYR A 1 106 ? 19.737 -14.957 -5.140 1.00 58.16 106 TYR A O 1
ATOM 812 N N . ASP A 1 107 ? 20.211 -15.801 -3.113 1.00 57.03 107 ASP A N 1
ATOM 813 C CA . ASP A 1 107 ? 21.046 -16.916 -3.595 1.00 57.03 107 ASP A CA 1
ATOM 814 C C . ASP A 1 107 ? 22.361 -16.486 -4.289 1.00 57.03 107 ASP A C 1
ATOM 816 O O . ASP A 1 107 ? 22.831 -17.105 -5.240 1.00 57.03 107 ASP A O 1
ATOM 820 N N . ASP A 1 108 ? 23.021 -15.443 -3.771 1.00 62.69 108 ASP A N 1
ATOM 821 C CA . ASP A 1 108 ? 24.384 -15.048 -4.178 1.00 62.69 108 ASP A CA 1
ATOM 822 C C . ASP A 1 108 ? 25.484 -16.032 -3.704 1.00 62.69 108 ASP A C 1
ATOM 824 O O . ASP A 1 108 ? 26.681 -15.745 -3.782 1.00 62.69 108 ASP A O 1
ATOM 828 N N . GLY A 1 109 ? 25.082 -17.196 -3.180 1.00 60.03 109 GLY A N 1
ATOM 829 C CA . GLY A 1 109 ? 25.953 -18.214 -2.599 1.00 60.03 109 GLY A CA 1
ATOM 830 C C . GLY A 1 109 ? 26.543 -17.862 -1.227 1.00 60.03 109 GLY A C 1
ATOM 831 O O . GLY A 1 109 ? 27.251 -18.693 -0.657 1.00 60.03 109 GLY A O 1
ATOM 832 N N . THR A 1 110 ? 26.272 -16.674 -0.671 1.00 62.78 110 THR A N 1
ATOM 833 C CA . THR A 1 110 ? 26.805 -16.234 0.636 1.00 62.78 110 THR A CA 1
ATOM 834 C C . THR A 1 110 ? 25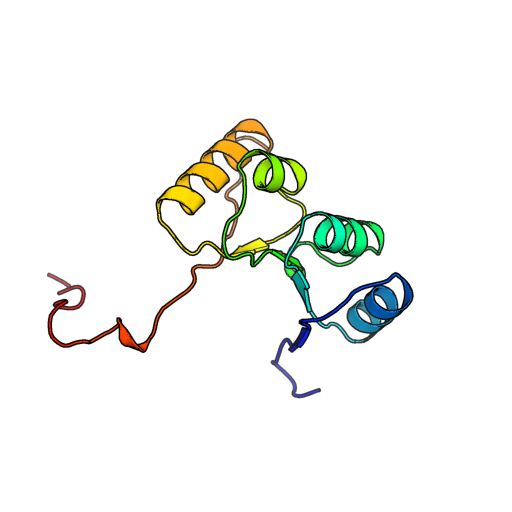.796 -16.345 1.774 1.00 62.78 110 THR A C 1
ATOM 836 O O . THR A 1 110 ? 26.184 -16.440 2.940 1.00 62.78 110 THR A O 1
ATOM 839 N N . MET A 1 111 ? 24.504 -16.398 1.449 1.00 58.19 111 MET A N 1
ATOM 840 C CA . MET A 1 111 ? 23.439 -16.646 2.413 1.00 58.19 111 MET A CA 1
ATOM 841 C C . MET A 1 111 ? 23.045 -18.125 2.382 1.00 58.19 111 MET A C 1
ATOM 843 O O . MET A 1 111 ? 22.364 -18.542 1.443 1.00 58.19 111 MET A O 1
ATOM 847 N N . PRO A 1 112 ? 23.432 -18.946 3.381 1.00 52.38 112 PRO A N 1
ATOM 848 C CA . PRO A 1 112 ? 22.858 -20.274 3.508 1.00 52.38 112 PRO A CA 1
ATOM 849 C C . PRO A 1 112 ? 21.360 -20.071 3.733 1.00 52.38 112 PRO A C 1
ATOM 851 O O . PRO A 1 112 ? 20.952 -19.509 4.751 1.00 52.38 112 PRO A O 1
ATOM 854 N N . GLY A 1 113 ? 20.539 -20.461 2.754 1.00 56.59 113 GLY A N 1
ATOM 855 C CA . GLY A 1 113 ? 19.088 -20.471 2.912 1.00 56.59 113 GLY A CA 1
ATOM 856 C C . GLY A 1 113 ? 18.704 -21.169 4.219 1.00 56.59 113 GLY A C 1
ATOM 857 O O . GLY A 1 113 ? 19.478 -21.973 4.737 1.00 56.59 113 GLY A O 1
ATOM 858 N N . LEU A 1 114 ? 17.531 -20.840 4.772 1.00 50.94 114 LEU A N 1
ATOM 859 C CA . LEU A 1 114 ? 17.045 -21.402 6.038 1.00 50.94 114 LEU A CA 1
ATOM 860 C C . LEU A 1 114 ? 17.198 -22.932 6.041 1.00 50.94 114 LEU A C 1
ATOM 862 O O . LEU A 1 114 ? 16.393 -23.646 5.443 1.00 50.94 114 LEU A O 1
ATOM 866 N N . ILE A 1 115 ? 18.236 -23.428 6.718 1.00 49.03 115 ILE A N 1
ATOM 867 C CA . ILE A 1 115 ? 18.400 -24.850 6.990 1.00 49.03 115 ILE A CA 1
ATOM 868 C C . ILE A 1 115 ? 17.319 -25.168 8.016 1.00 49.03 115 ILE A C 1
ATOM 870 O O . ILE A 1 115 ? 17.440 -24.807 9.185 1.00 49.03 115 ILE A O 1
ATOM 874 N N . GLN A 1 116 ? 16.224 -25.773 7.562 1.00 46.03 116 GLN A N 1
ATOM 875 C CA . GLN A 1 116 ? 15.267 -26.393 8.468 1.00 46.03 116 GLN A CA 1
ATOM 876 C C . GLN A 1 116 ? 16.004 -27.514 9.210 1.00 46.03 116 GLN A C 1
ATOM 878 O O . GLN A 1 116 ? 16.394 -28.510 8.600 1.00 46.03 116 GLN A O 1
ATOM 883 N N . SER A 1 117 ? 16.257 -27.289 10.500 1.00 46.09 117 SER A N 1
ATOM 884 C CA . SER A 1 117 ? 16.737 -28.285 11.462 1.00 46.09 117 SER A CA 1
ATOM 885 C C . SER A 1 117 ? 15.588 -29.103 12.027 1.00 46.09 117 SER A C 1
ATOM 887 O O . SER A 1 117 ? 14.578 -28.454 12.392 1.00 46.09 117 SER A O 1
#

Foldseek 3Di:
DDPPDAAEDEDDDDLVVLVVCVVVNHAYAAAFLVRLVSNLVSVNQQDSYEHDHPDADLVRLLSCQPSHAYEDADPVVVVSNVVSCCVPPDPPDDHDHHYDDPVCPPPPVPDPPPPPD

Radius of gyration: 16.27 Å; chains: 1; bounding box: 41×40×38 Å